Protein AF-A0A925RMH0-F1 (afdb_monomer)

Foldseek 3Di:
DEAEEEDADVLSLVVLLVLVPDPPHQAYEYEQYYPNQVPHPRYDGQPDDLQPCQVSVVHPAQPLAQYEYEDLADDQALVVVVSSLNSRHQEYEHADPHPCVVVNVVSCVVSNYHYHHPVHHDDDD

Structure (mmCIF, N/CA/C/O backbone):
data_AF-A0A925RMH0-F1
#
_entry.id   AF-A0A925RMH0-F1
#
loop_
_atom_site.group_PDB
_atom_site.id
_atom_site.type_symbol
_atom_site.label_atom_id
_atom_site.label_alt_id
_atom_site.label_comp_id
_atom_site.label_asym_id
_atom_site.label_entity_id
_atom_site.label_seq_id
_atom_site.pdbx_PDB_ins_code
_atom_site.Cartn_x
_atom_site.Cartn_y
_atom_site.Cartn_z
_atom_site.occupancy
_atom_site.B_iso_or_equiv
_atom_site.auth_seq_id
_atom_site.auth_comp_id
_atom_site.auth_asym_id
_atom_site.auth_atom_id
_atom_site.pdbx_PDB_model_num
ATOM 1 N N . MET A 1 1 ? -5.095 -13.196 -2.904 1.00 81.88 1 MET A N 1
ATOM 2 C CA . MET A 1 1 ? -5.204 -11.735 -3.126 1.00 81.88 1 MET A CA 1
ATOM 3 C C . MET A 1 1 ? -3.841 -11.176 -3.481 1.00 81.88 1 MET A C 1
ATOM 5 O O . MET A 1 1 ? -2.846 -11.737 -3.029 1.00 81.88 1 MET A O 1
ATOM 9 N N . LYS A 1 2 ? -3.784 -10.107 -4.274 1.00 81.56 2 LYS A N 1
ATOM 10 C CA . LYS A 1 2 ? -2.530 -9.405 -4.559 1.00 81.56 2 LYS A CA 1
ATOM 11 C C . LYS A 1 2 ? -2.344 -8.256 -3.579 1.00 81.56 2 LYS A C 1
ATOM 13 O O . LYS A 1 2 ? -3.317 -7.595 -3.230 1.00 81.56 2 LYS A O 1
ATOM 18 N N . VAL A 1 3 ? -1.113 -8.040 -3.139 1.00 83.00 3 VAL A N 1
ATOM 19 C CA . VAL A 1 3 ? -0.748 -6.911 -2.274 1.00 83.00 3 VAL A CA 1
ATOM 20 C C . VAL A 1 3 ? 0.185 -6.008 -3.061 1.00 83.00 3 VAL A C 1
ATOM 22 O O . VAL A 1 3 ? 1.118 -6.512 -3.678 1.00 83.00 3 VAL A O 1
ATOM 25 N N . LEU A 1 4 ? -0.069 -4.705 -3.053 1.00 82.81 4 LEU A N 1
ATOM 26 C CA . LEU A 1 4 ? 0.841 -3.695 -3.574 1.00 82.81 4 LEU A CA 1
ATOM 27 C C . LEU A 1 4 ? 1.557 -3.034 -2.396 1.00 82.81 4 LEU A C 1
ATOM 29 O O . LEU A 1 4 ? 0.934 -2.627 -1.422 1.00 82.81 4 LEU A O 1
ATOM 33 N N . ILE A 1 5 ? 2.870 -2.910 -2.486 1.00 79.62 5 ILE A N 1
ATOM 34 C CA . ILE A 1 5 ? 3.685 -2.124 -1.567 1.00 79.62 5 ILE A CA 1
ATOM 35 C C . ILE A 1 5 ? 4.352 -1.034 -2.397 1.00 79.62 5 ILE A C 1
ATOM 37 O O . ILE A 1 5 ? 4.941 -1.314 -3.440 1.00 79.62 5 ILE A O 1
ATOM 41 N N . VAL A 1 6 ? 4.241 0.211 -1.950 1.00 75.88 6 VAL A N 1
ATOM 42 C CA . VAL A 1 6 ? 4.805 1.364 -2.657 1.00 75.88 6 VAL A CA 1
ATOM 43 C C . VAL A 1 6 ? 6.068 1.814 -1.931 1.00 75.88 6 VAL A C 1
ATOM 45 O O . VAL A 1 6 ? 6.042 2.038 -0.726 1.00 75.88 6 VAL A O 1
ATOM 48 N N . GLY A 1 7 ? 7.171 1.923 -2.671 1.00 73.06 7 GLY A N 1
ATOM 49 C CA . GLY A 1 7 ? 8.494 2.311 -2.192 1.00 73.06 7 GLY A CA 1
ATOM 50 C C . GLY A 1 7 ? 9.603 1.354 -2.647 1.00 73.06 7 GLY A C 1
ATOM 51 O O . GLY A 1 7 ? 9.368 0.322 -3.275 1.00 73.06 7 GLY A O 1
ATOM 52 N N . GLY A 1 8 ? 10.849 1.728 -2.362 1.00 74.81 8 GLY A N 1
ATOM 53 C CA . GLY A 1 8 ? 12.050 1.007 -2.806 1.00 74.81 8 GLY A CA 1
ATOM 54 C C . GLY A 1 8 ? 13.124 0.871 -1.726 1.00 74.81 8 GLY A C 1
ATOM 55 O O . GLY A 1 8 ? 14.264 0.539 -2.025 1.00 74.81 8 GLY A O 1
ATOM 56 N N . GLY A 1 9 ? 12.814 1.126 -0.458 1.00 75.38 9 GLY A N 1
ATOM 57 C CA . GLY A 1 9 ? 13.753 0.972 0.649 1.00 75.38 9 GLY A CA 1
ATOM 58 C C . GLY A 1 9 ? 13.779 -0.448 1.222 1.00 75.38 9 GLY A C 1
ATOM 59 O O . GLY A 1 9 ? 12.951 -1.309 0.921 1.00 75.38 9 GLY A O 1
ATOM 60 N N . GLY A 1 10 ? 14.725 -0.709 2.129 1.00 70.88 10 GLY A N 1
ATOM 61 C CA . GLY A 1 10 ? 14.782 -1.987 2.857 1.00 70.88 10 GLY A CA 1
ATOM 62 C C . GLY A 1 10 ? 13.529 -2.281 3.701 1.00 70.88 10 GLY A C 1
ATOM 63 O O . GLY A 1 10 ? 13.307 -3.423 4.101 1.00 70.88 10 GLY A O 1
ATOM 64 N N . ARG A 1 11 ? 12.689 -1.269 3.948 1.00 73.31 11 ARG A N 1
ATOM 65 C CA . ARG A 1 11 ? 11.457 -1.374 4.740 1.00 73.31 11 ARG A CA 1
ATOM 66 C C . ARG A 1 11 ? 10.337 -2.037 3.947 1.00 73.31 11 ARG A C 1
ATOM 68 O O . ARG A 1 11 ? 9.717 -2.984 4.429 1.00 73.31 11 ARG A O 1
ATOM 75 N N . GLU A 1 12 ? 10.168 -1.636 2.694 1.00 80.75 12 GLU A N 1
ATOM 76 C CA . GLU A 1 12 ? 9.231 -2.253 1.758 1.00 80.75 12 GLU A CA 1
ATOM 77 C C . GLU A 1 12 ? 9.595 -3.717 1.504 1.00 80.75 12 GLU A C 1
ATOM 79 O O . GLU A 1 12 ? 8.712 -4.561 1.364 1.00 80.75 12 GLU A O 1
ATOM 84 N N . HIS A 1 13 ? 10.888 -4.053 1.563 1.00 79.12 13 HIS A N 1
ATOM 85 C CA . HIS A 1 13 ? 11.331 -5.443 1.517 1.00 79.12 13 HIS A CA 1
ATOM 86 C C . HIS A 1 13 ? 10.841 -6.262 2.717 1.00 79.12 13 HIS A C 1
ATOM 88 O O . HIS A 1 13 ? 10.301 -7.350 2.532 1.00 79.12 13 HIS A O 1
ATOM 94 N N . ALA A 1 14 ? 10.961 -5.745 3.942 1.00 79.31 14 ALA A N 1
ATOM 95 C CA . ALA A 1 14 ? 10.488 -6.454 5.131 1.00 79.31 14 ALA A CA 1
ATOM 96 C C . ALA A 1 14 ? 8.966 -6.684 5.107 1.00 79.31 14 ALA A C 1
ATOM 98 O O . ALA A 1 14 ? 8.496 -7.770 5.463 1.00 79.31 14 ALA A O 1
ATOM 99 N N . LEU A 1 15 ? 8.201 -5.687 4.651 1.00 81.81 15 LEU A N 1
ATOM 100 C CA . LEU A 1 15 ? 6.760 -5.822 4.439 1.00 81.81 15 LEU A CA 1
ATOM 101 C C . LEU A 1 15 ? 6.456 -6.869 3.364 1.00 81.81 15 LEU A C 1
ATOM 103 O O . LEU A 1 15 ? 5.644 -7.762 3.603 1.00 81.81 15 LEU A O 1
ATOM 107 N N . ALA A 1 16 ? 7.146 -6.819 2.222 1.00 86.00 16 ALA A N 1
ATOM 108 C CA . ALA A 1 16 ? 6.933 -7.759 1.129 1.00 86.00 16 ALA A CA 1
ATOM 109 C C . ALA A 1 16 ? 7.227 -9.203 1.547 1.00 86.00 16 ALA A C 1
ATOM 111 O O . ALA A 1 16 ? 6.381 -10.076 1.352 1.00 86.00 16 ALA A O 1
ATOM 112 N N . TRP A 1 17 ? 8.358 -9.431 2.220 1.00 85.12 17 TRP A N 1
ATOM 113 C CA . TRP A 1 17 ? 8.736 -10.719 2.804 1.00 85.12 17 TRP A CA 1
ATOM 114 C C . TRP A 1 17 ? 7.673 -11.243 3.774 1.00 85.12 17 TRP A C 1
ATOM 116 O O . TRP A 1 17 ? 7.317 -12.426 3.759 1.00 85.12 17 TRP A O 1
ATOM 126 N N . LYS A 1 18 ? 7.120 -10.369 4.628 1.00 85.44 18 LYS A N 1
ATOM 127 C CA . LYS A 1 18 ? 6.101 -10.788 5.593 1.00 85.44 18 LYS A CA 1
ATOM 128 C C . LYS A 1 18 ? 4.762 -11.092 4.922 1.00 85.44 18 LYS A C 1
ATOM 130 O O . LYS A 1 18 ? 4.132 -12.095 5.258 1.00 85.44 18 LYS A O 1
ATOM 135 N N . CYS A 1 19 ? 4.339 -10.266 3.968 1.00 87.31 19 CYS A N 1
ATOM 136 C CA . CYS A 1 19 ? 3.120 -10.476 3.189 1.00 87.31 19 CYS A CA 1
ATOM 137 C C . CYS A 1 19 ? 3.197 -11.763 2.355 1.00 87.31 19 CYS A C 1
ATOM 139 O O . CYS A 1 19 ? 2.232 -12.531 2.337 1.00 87.31 19 CYS A O 1
ATOM 141 N N . ALA A 1 20 ? 4.346 -12.045 1.733 1.00 88.56 20 ALA A N 1
ATOM 142 C CA . ALA A 1 20 ? 4.570 -13.219 0.890 1.00 88.56 20 ALA A CA 1
ATOM 143 C C . ALA A 1 20 ? 4.477 -14.557 1.647 1.00 88.56 20 ALA A C 1
ATOM 145 O O . ALA A 1 20 ? 4.185 -15.588 1.040 1.00 88.56 20 ALA A O 1
ATOM 146 N N . GLN A 1 21 ? 4.652 -14.565 2.973 1.00 86.00 21 GLN A N 1
ATOM 147 C CA . GLN A 1 21 ? 4.470 -15.763 3.805 1.00 86.00 21 GLN A CA 1
ATOM 148 C C . GLN A 1 21 ? 3.000 -16.142 4.022 1.00 86.00 21 GLN A C 1
ATOM 150 O O . GLN A 1 21 ? 2.702 -17.271 4.410 1.00 86.00 21 GLN A O 1
ATOM 155 N N . SER A 1 22 ? 2.059 -15.224 3.792 1.00 89.38 22 SER A N 1
ATOM 156 C CA . SER A 1 22 ? 0.643 -15.521 3.984 1.00 89.38 22 SER A CA 1
ATOM 157 C C . SER A 1 22 ? 0.133 -16.476 2.895 1.00 89.38 22 SER A C 1
ATOM 159 O O . SER A 1 22 ? 0.296 -16.197 1.702 1.00 89.38 22 SER A O 1
ATOM 161 N N . PRO A 1 23 ? -0.574 -17.569 3.245 1.00 89.56 23 PRO A N 1
ATOM 162 C CA . PRO A 1 23 ? -1.202 -18.434 2.246 1.00 89.56 23 PRO A CA 1
ATOM 163 C C . PRO A 1 23 ? -2.325 -17.714 1.480 1.00 89.56 23 PRO A C 1
ATOM 165 O O . PRO A 1 23 ? -2.711 -18.146 0.399 1.00 89.56 23 PRO A O 1
ATOM 168 N N . ARG A 1 24 ? -2.835 -16.588 2.004 1.00 89.19 24 ARG A N 1
ATOM 169 C CA . ARG A 1 24 ? -3.893 -15.788 1.365 1.00 89.19 24 ARG A CA 1
ATOM 170 C C . ARG A 1 24 ? -3.364 -14.820 0.299 1.00 89.19 24 ARG A C 1
ATOM 172 O O . ARG A 1 24 ? -4.145 -14.350 -0.532 1.00 89.19 24 ARG A O 1
ATOM 179 N N . VAL A 1 25 ? -2.067 -14.505 0.310 1.00 86.88 25 VAL A N 1
ATOM 180 C CA . VAL A 1 25 ? -1.441 -13.540 -0.608 1.00 86.88 25 VAL A CA 1
ATOM 181 C C . VAL A 1 25 ? -0.872 -14.284 -1.804 1.00 86.88 25 VAL A C 1
ATOM 183 O O . VAL A 1 25 ? 0.096 -15.002 -1.666 1.00 86.88 25 VAL A O 1
ATOM 186 N N . SER A 1 26 ? -1.453 -14.155 -2.990 1.00 89.19 26 SER A N 1
ATOM 187 C CA . SER A 1 26 ? -0.989 -14.875 -4.185 1.00 89.19 26 SER A CA 1
ATOM 188 C C . SER A 1 26 ? 0.300 -14.287 -4.765 1.00 89.19 26 SER A C 1
ATOM 190 O O . SER A 1 26 ? 1.116 -15.031 -5.293 1.00 89.19 26 SER A O 1
ATOM 192 N N . GLU A 1 27 ? 0.477 -12.971 -4.653 1.00 88.56 27 GLU A N 1
ATOM 193 C CA . GLU A 1 27 ? 1.604 -12.212 -5.203 1.00 88.56 27 GLU A CA 1
ATOM 194 C C . GLU A 1 27 ? 1.732 -10.900 -4.418 1.00 88.56 27 GLU A C 1
ATOM 196 O O . GLU A 1 27 ? 0.710 -10.293 -4.071 1.00 88.56 27 GLU A O 1
ATOM 201 N N . VAL A 1 28 ? 2.964 -10.465 -4.158 1.00 88.75 28 VAL A N 1
ATOM 202 C CA . VAL A 1 28 ? 3.263 -9.118 -3.663 1.00 88.75 28 VAL A CA 1
ATOM 203 C C . VAL A 1 28 ? 3.947 -8.333 -4.775 1.00 88.75 28 VAL A C 1
ATOM 205 O O . VAL A 1 28 ? 4.961 -8.761 -5.318 1.00 88.75 28 VAL A O 1
ATOM 208 N N . LEU A 1 29 ? 3.394 -7.180 -5.114 1.00 86.88 29 LEU A N 1
ATOM 209 C CA . LEU A 1 29 ? 3.966 -6.225 -6.050 1.00 86.88 29 LEU A CA 1
ATOM 210 C C . LEU A 1 29 ? 4.671 -5.139 -5.248 1.00 86.88 29 LEU A C 1
ATOM 212 O O . LEU A 1 29 ? 4.079 -4.627 -4.301 1.00 86.88 29 LEU A O 1
ATOM 216 N N . VAL A 1 30 ? 5.899 -4.780 -5.615 1.00 84.19 30 VAL A N 1
ATOM 217 C CA . VAL A 1 30 ? 6.612 -3.654 -4.995 1.00 84.19 30 VAL A CA 1
ATOM 218 C C . VAL A 1 30 ? 6.968 -2.636 -6.067 1.00 84.19 30 VAL A C 1
ATOM 220 O O . VAL A 1 30 ? 7.650 -2.984 -7.026 1.00 84.19 30 VAL A O 1
ATOM 223 N N . ALA A 1 31 ? 6.495 -1.401 -5.924 1.00 81.19 31 ALA A N 1
ATOM 224 C CA . ALA A 1 31 ? 6.678 -0.342 -6.914 1.00 81.19 31 ALA A CA 1
ATOM 225 C C . ALA A 1 31 ? 7.449 0.849 -6.304 1.00 81.19 31 ALA A C 1
ATOM 227 O O . ALA A 1 31 ? 6.903 1.503 -5.414 1.00 81.19 31 ALA A O 1
ATOM 228 N N . PRO A 1 32 ? 8.694 1.154 -6.726 1.00 74.69 32 PRO A N 1
ATOM 229 C CA . PRO A 1 32 ? 9.487 0.435 -7.730 1.00 74.69 32 PRO A CA 1
ATOM 230 C C . PRO A 1 32 ? 10.165 -0.846 -7.202 1.00 74.69 32 PRO A C 1
ATOM 232 O O . PRO A 1 32 ? 10.581 -1.702 -7.982 1.00 74.69 32 PRO A O 1
ATOM 235 N N . GLY A 1 33 ? 10.279 -1.005 -5.878 1.00 83.12 33 GLY A N 1
ATOM 236 C CA . GLY A 1 33 ? 11.055 -2.081 -5.255 1.00 83.12 33 GLY A CA 1
ATOM 237 C C . GLY A 1 33 ? 12.568 -1.832 -5.248 1.00 83.12 33 GLY A C 1
ATOM 238 O O . GLY A 1 33 ? 13.046 -0.743 -5.556 1.00 83.12 33 GLY A O 1
ATOM 239 N N . ASN A 1 34 ? 13.337 -2.838 -4.822 1.00 85.56 34 ASN A N 1
ATOM 240 C CA . ASN A 1 34 ? 14.802 -2.816 -4.748 1.00 85.56 34 ASN A CA 1
ATOM 241 C C . ASN A 1 34 ? 15.439 -4.184 -5.034 1.00 85.56 34 ASN A C 1
ATOM 243 O O . ASN A 1 34 ? 14.752 -5.177 -5.266 1.00 85.56 34 ASN A O 1
ATOM 247 N N . GLY A 1 35 ? 16.774 -4.247 -4.996 1.00 88.25 35 GLY A N 1
ATOM 248 C CA . GLY A 1 35 ? 17.520 -5.487 -5.234 1.00 88.25 35 GLY A CA 1
ATOM 249 C C . GLY A 1 35 ? 17.171 -6.629 -4.273 1.00 88.25 35 GLY A C 1
ATOM 250 O O . GLY A 1 35 ? 17.246 -7.785 -4.667 1.00 88.25 35 GLY A O 1
ATOM 251 N N . GLY A 1 36 ? 16.737 -6.326 -3.046 1.00 85.88 36 GLY A N 1
ATOM 252 C CA . GLY A 1 36 ? 16.271 -7.329 -2.091 1.00 85.88 36 GLY A CA 1
ATOM 253 C C . GLY A 1 36 ? 14.920 -7.922 -2.489 1.00 85.88 36 GLY A C 1
ATOM 254 O O . GLY A 1 36 ? 14.808 -9.135 -2.659 1.00 85.88 36 GLY A O 1
ATOM 255 N N . THR A 1 37 ? 13.918 -7.071 -2.734 1.00 89.00 37 THR A N 1
ATOM 256 C CA . THR A 1 37 ? 12.574 -7.516 -3.149 1.00 89.00 37 THR A CA 1
ATOM 257 C C . THR A 1 37 ? 12.575 -8.263 -4.480 1.00 89.00 37 THR A C 1
ATOM 259 O O . THR A 1 37 ? 11.726 -9.122 -4.687 1.00 89.00 37 THR A O 1
ATOM 262 N N . ALA A 1 38 ? 13.553 -8.00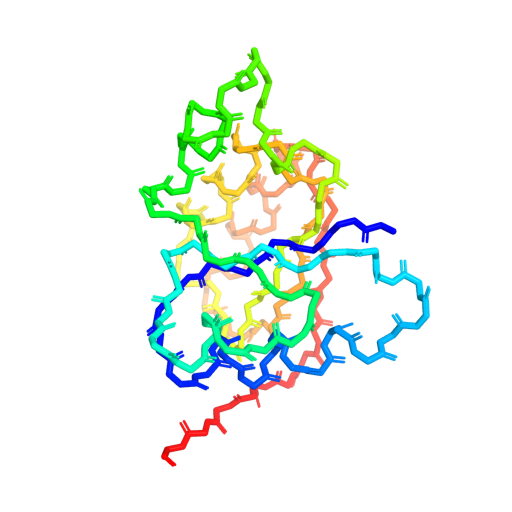1 -5.355 1.00 88.75 38 ALA A N 1
ATOM 263 C CA . ALA A 1 38 ? 13.732 -8.731 -6.610 1.00 88.75 38 ALA A CA 1
ATOM 264 C C . ALA A 1 38 ? 14.111 -10.214 -6.420 1.00 88.75 38 ALA A C 1
ATOM 266 O O . ALA A 1 38 ? 13.957 -11.004 -7.349 1.00 88.75 38 ALA A O 1
ATOM 267 N N . THR A 1 39 ? 14.620 -10.593 -5.243 1.00 90.31 39 THR A N 1
ATOM 268 C CA . THR A 1 39 ? 15.071 -11.965 -4.942 1.00 90.31 39 THR A CA 1
ATOM 269 C C . THR A 1 39 ? 14.078 -12.765 -4.102 1.00 90.31 39 THR A C 1
ATOM 271 O O . THR A 1 39 ? 14.261 -13.968 -3.917 1.00 90.31 39 THR A O 1
ATOM 274 N N . GLU A 1 40 ? 13.021 -12.121 -3.605 1.00 90.62 40 GLU A N 1
ATOM 275 C CA . GLU A 1 40 ? 12.076 -12.738 -2.682 1.00 90.62 40 GLU A CA 1
ATOM 276 C C . GLU A 1 40 ? 11.015 -13.568 -3.436 1.00 90.62 40 GLU A C 1
ATOM 278 O O . GLU A 1 40 ? 10.329 -13.057 -4.330 1.00 90.62 40 GLU A O 1
ATOM 283 N N . PRO A 1 41 ? 10.815 -14.851 -3.084 1.00 89.00 41 PRO A N 1
ATOM 284 C CA . PRO A 1 41 ? 9.773 -15.672 -3.687 1.00 89.00 41 PRO A CA 1
ATOM 285 C C . PRO A 1 41 ? 8.377 -15.044 -3.561 1.00 89.00 41 PRO A C 1
ATOM 287 O O . PRO A 1 41 ? 7.954 -14.635 -2.483 1.00 89.00 41 PRO A O 1
ATOM 290 N N . ARG A 1 42 ? 7.612 -15.044 -4.664 1.00 91.38 42 ARG A N 1
ATOM 291 C CA . ARG A 1 42 ? 6.250 -14.462 -4.772 1.00 91.38 42 ARG A CA 1
ATOM 292 C C . ARG A 1 42 ? 6.196 -12.934 -4.647 1.00 91.38 42 ARG A C 1
ATOM 294 O O . ARG A 1 42 ? 5.092 -12.382 -4.627 1.00 91.38 42 ARG A O 1
ATOM 301 N N . VAL A 1 43 ? 7.345 -12.264 -4.603 1.00 91.06 43 VAL A N 1
ATOM 302 C CA . VAL A 1 43 ? 7.459 -10.811 -4.711 1.00 91.06 43 VAL A CA 1
ATOM 303 C C . VAL A 1 43 ? 7.925 -10.458 -6.117 1.00 91.06 43 VAL A C 1
ATOM 305 O O . VAL A 1 43 ? 8.756 -11.148 -6.705 1.00 91.06 43 VAL A O 1
ATOM 308 N N . ARG A 1 44 ? 7.371 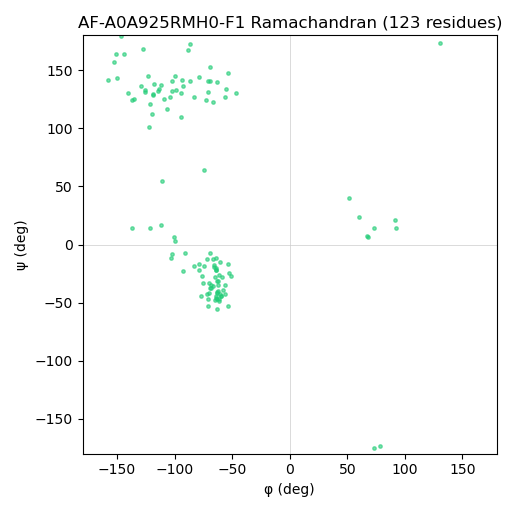-9.388 -6.682 1.00 90.31 44 ARG A N 1
ATOM 309 C CA . ARG A 1 44 ? 7.792 -8.866 -7.977 1.00 90.31 44 ARG A CA 1
ATOM 310 C C . ARG A 1 44 ? 7.926 -7.355 -7.923 1.00 90.31 44 ARG A C 1
ATOM 312 O O . ARG A 1 44 ? 6.968 -6.656 -7.594 1.00 90.31 44 ARG A O 1
ATOM 319 N N . ASN A 1 45 ? 9.102 -6.869 -8.303 1.00 86.44 45 ASN A N 1
ATOM 320 C CA . ASN A 1 45 ? 9.313 -5.446 -8.522 1.00 86.44 45 ASN A CA 1
ATOM 321 C C . ASN A 1 45 ? 8.583 -5.003 -9.785 1.00 86.44 45 ASN A C 1
ATOM 323 O O . ASN A 1 45 ? 8.544 -5.718 -10.790 1.00 86.44 45 ASN A O 1
ATOM 327 N N . VAL A 1 46 ? 7.998 -3.822 -9.714 1.00 79.56 46 VAL A N 1
ATOM 328 C CA . VAL A 1 46 ? 7.270 -3.191 -10.803 1.00 79.56 46 VAL A CA 1
ATOM 329 C C . VAL A 1 46 ? 7.967 -1.864 -11.026 1.00 79.56 46 VAL A C 1
ATOM 331 O O . VAL A 1 46 ? 7.788 -0.955 -10.228 1.00 79.56 46 VAL A O 1
ATOM 334 N N . ASP A 1 47 ? 8.815 -1.800 -12.058 1.00 67.00 47 ASP A N 1
ATOM 335 C CA . ASP A 1 47 ? 9.686 -0.655 -12.369 1.00 67.00 47 ASP A CA 1
ATOM 336 C C . ASP A 1 47 ? 8.883 0.503 -12.968 1.00 67.00 47 ASP A C 1
ATOM 338 O O . ASP A 1 47 ? 8.957 0.820 -14.155 1.00 67.00 47 ASP A O 1
ATOM 342 N N . VAL A 1 48 ? 7.976 1.031 -12.152 1.00 58.53 48 VAL A N 1
ATOM 343 C CA . VAL A 1 48 ? 6.979 1.995 -12.573 1.00 58.53 48 VAL A CA 1
ATOM 344 C C . VAL A 1 48 ? 6.625 2.912 -11.415 1.00 58.53 48 VAL A C 1
ATOM 346 O O . VAL A 1 48 ? 6.524 2.469 -10.267 1.00 58.53 48 VAL A O 1
ATOM 349 N N . ALA A 1 49 ? 6.394 4.190 -11.722 1.00 53.72 49 ALA A N 1
ATOM 350 C CA . 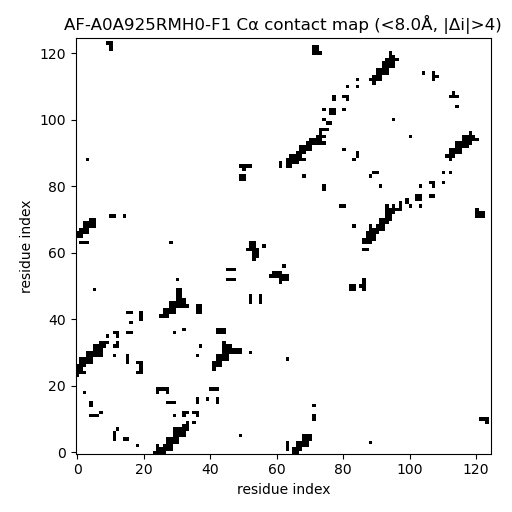ALA A 1 49 ? 5.616 5.048 -10.841 1.00 53.72 49 ALA A CA 1
ATOM 351 C C . ALA A 1 49 ? 4.265 4.366 -10.554 1.00 53.72 49 ALA A C 1
ATOM 353 O O . ALA A 1 49 ? 3.751 3.628 -11.401 1.00 53.72 49 ALA A O 1
ATOM 354 N N . ALA A 1 50 ? 3.703 4.567 -9.358 1.00 49.44 50 ALA A N 1
ATOM 355 C CA . ALA A 1 50 ? 2.487 3.877 -8.915 1.00 49.44 50 ALA A CA 1
ATOM 356 C C . ALA A 1 50 ? 1.335 3.962 -9.942 1.00 49.44 50 ALA A C 1
ATOM 358 O O . ALA A 1 50 ? 0.521 3.045 -10.019 1.00 49.44 50 ALA A O 1
ATOM 359 N N . GLU A 1 51 ? 1.325 5.015 -10.766 1.00 48.91 51 GLU A N 1
ATOM 360 C CA . GLU A 1 51 ? 0.341 5.294 -11.812 1.00 48.91 51 GLU A CA 1
ATOM 361 C C . GLU A 1 51 ? 0.307 4.277 -12.979 1.00 48.91 51 GLU A C 1
ATOM 363 O O . GLU A 1 51 ? -0.755 4.067 -13.557 1.00 48.91 51 GLU A O 1
ATOM 368 N N . ASP A 1 52 ? 1.416 3.598 -13.309 1.00 52.00 52 ASP A N 1
ATOM 369 C CA . ASP A 1 52 ? 1.572 2.888 -14.599 1.00 52.00 52 ASP A CA 1
ATOM 370 C C . ASP A 1 52 ? 1.840 1.369 -14.463 1.00 52.00 52 ASP A C 1
ATOM 372 O O . ASP A 1 52 ? 2.214 0.687 -15.425 1.00 52.00 52 ASP A O 1
ATOM 376 N N . ALA A 1 53 ? 1.620 0.779 -13.281 1.00 49.31 53 ALA A N 1
ATOM 377 C CA . ALA A 1 53 ? 1.867 -0.648 -13.007 1.00 49.31 53 ALA A CA 1
ATOM 378 C C . ALA A 1 53 ? 1.173 -1.629 -13.995 1.00 49.31 53 ALA A C 1
ATOM 380 O O . ALA A 1 53 ? 1.549 -2.801 -14.074 1.00 49.31 53 ALA A O 1
ATOM 381 N N . ALA A 1 54 ? 0.172 -1.160 -14.753 1.00 46.84 54 ALA A N 1
ATOM 382 C CA . ALA A 1 54 ? -0.481 -1.835 -15.887 1.00 46.84 54 ALA A CA 1
ATOM 383 C C . ALA A 1 54 ? 0.450 -2.099 -17.066 1.00 46.84 54 ALA A C 1
ATOM 385 O O . ALA A 1 54 ? 0.600 -3.235 -17.530 1.00 46.84 54 ALA A O 1
ATOM 386 N N . ALA A 1 55 ? 1.070 -1.019 -17.543 1.00 46.56 55 ALA A N 1
ATOM 387 C CA . ALA A 1 55 ? 1.742 -0.955 -18.826 1.00 46.56 55 ALA A CA 1
ATOM 388 C C . ALA A 1 55 ? 3.007 -1.817 -18.811 1.00 46.56 55 ALA A C 1
ATOM 390 O O . ALA A 1 55 ? 3.273 -2.554 -19.759 1.00 46.56 55 ALA A O 1
ATOM 391 N N . ALA A 1 56 ? 3.721 -1.832 -17.681 1.00 44.44 56 ALA A N 1
ATOM 392 C CA . ALA A 1 56 ? 4.923 -2.644 -17.497 1.00 44.44 56 ALA A CA 1
ATOM 393 C C . ALA A 1 56 ? 4.672 -4.161 -17.489 1.00 44.44 56 ALA A C 1
ATOM 395 O O . ALA A 1 56 ? 5.617 -4.941 -17.582 1.00 44.44 56 ALA A O 1
ATOM 396 N N . LEU A 1 57 ? 3.413 -4.604 -17.391 1.00 46.19 57 LEU A N 1
ATOM 397 C CA . LEU A 1 57 ? 3.047 -6.018 -17.460 1.00 46.19 57 LEU A CA 1
ATOM 398 C C . LEU A 1 57 ? 2.516 -6.471 -18.821 1.00 46.19 57 LEU A C 1
ATOM 400 O O . LEU A 1 57 ? 2.100 -7.626 -18.936 1.00 46.19 57 LEU A O 1
ATOM 404 N N . GLY A 1 58 ? 2.488 -5.592 -19.829 1.00 45.78 58 GLY A N 1
ATOM 405 C CA . GLY A 1 58 ? 1.850 -5.892 -21.115 1.00 45.78 58 GLY A CA 1
ATOM 406 C C . GLY A 1 58 ? 0.357 -6.205 -20.971 1.00 45.78 58 GLY A C 1
ATOM 407 O O . GLY A 1 58 ? -0.214 -6.921 -21.792 1.00 45.78 58 GLY A O 1
ATOM 408 N N . LYS A 1 59 ? -0.263 -5.721 -19.889 1.00 49.22 59 LYS A N 1
ATOM 409 C CA . LYS A 1 59 ? -1.687 -5.878 -19.608 1.00 49.22 59 LYS A CA 1
ATOM 410 C C . LYS A 1 59 ? -2.407 -4.598 -19.995 1.00 49.22 59 LYS A C 1
ATOM 412 O O . LYS A 1 59 ? -1.879 -3.507 -19.815 1.00 49.22 59 LYS A O 1
ATOM 417 N N . THR A 1 60 ? -3.627 -4.748 -20.493 1.00 56.56 60 THR A N 1
ATOM 418 C CA . THR A 1 60 ? -4.547 -3.627 -20.721 1.00 56.56 60 THR A CA 1
ATOM 419 C C . THR A 1 60 ? -4.938 -2.929 -19.419 1.00 56.56 60 THR A C 1
ATOM 421 O O . THR A 1 60 ? -5.287 -1.757 -19.453 1.00 56.56 60 THR A O 1
ATOM 424 N N . ASP A 1 61 ? -4.812 -3.626 -18.284 1.00 59.31 61 ASP A N 1
ATOM 425 C CA . ASP A 1 61 ? -5.262 -3.173 -16.969 1.00 59.31 61 ASP A CA 1
ATOM 426 C C . ASP A 1 61 ? -4.128 -3.153 -15.919 1.00 59.31 61 ASP A C 1
ATOM 428 O O . ASP A 1 61 ? -3.275 -4.056 -15.924 1.00 59.31 61 ASP A O 1
ATOM 432 N N . PRO A 1 62 ? -4.125 -2.182 -14.976 1.00 63.28 62 PRO A N 1
ATOM 433 C CA . PRO A 1 62 ? -3.192 -2.127 -13.850 1.00 63.28 62 PRO A CA 1
ATOM 434 C C . PRO A 1 62 ? -3.017 -3.444 -13.106 1.00 63.28 62 PRO A C 1
ATOM 436 O O . PRO A 1 62 ? -3.973 -4.078 -12.665 1.00 63.28 62 PRO A O 1
ATOM 439 N N . ALA A 1 63 ? -1.756 -3.842 -12.895 1.00 64.31 63 ALA A N 1
ATOM 440 C CA . ALA A 1 63 ? -1.392 -4.994 -12.059 1.00 64.31 63 ALA A CA 1
ATOM 441 C C . ALA A 1 63 ? -1.997 -4.936 -10.648 1.00 64.31 63 ALA A C 1
ATOM 443 O O . ALA A 1 63 ? -2.127 -5.953 -9.961 1.00 64.31 63 ALA A O 1
ATOM 444 N N . THR A 1 64 ? -2.275 -3.706 -10.247 1.00 69.00 64 THR A N 1
ATOM 445 C CA . THR A 1 64 ? -2.702 -3.195 -8.961 1.00 69.00 64 THR A CA 1
ATOM 446 C C . THR A 1 64 ? -4.222 -3.150 -8.818 1.00 69.00 64 THR A C 1
ATOM 448 O O . THR A 1 64 ? -4.685 -2.956 -7.696 1.00 69.00 64 THR A O 1
ATOM 451 N N . ILE A 1 65 ? -5.002 -3.425 -9.878 1.00 77.81 65 ILE A N 1
ATOM 452 C CA . ILE A 1 65 ? -6.462 -3.577 -9.769 1.00 77.81 65 ILE A CA 1
ATOM 453 C C . ILE A 1 65 ? -6.805 -4.666 -8.745 1.00 77.81 65 ILE A C 1
ATOM 455 O O . ILE A 1 65 ? -6.344 -5.808 -8.840 1.00 77.81 65 ILE A O 1
ATOM 459 N N . GLY A 1 66 ? -7.648 -4.311 -7.774 1.00 76.44 66 GLY A N 1
ATOM 460 C CA . GLY A 1 66 ? -8.104 -5.219 -6.721 1.00 76.44 66 GLY A CA 1
ATOM 461 C C . GLY A 1 66 ? -7.033 -5.534 -5.675 1.00 76.44 66 GLY A C 1
ATOM 462 O O . GLY A 1 66 ? -7.163 -6.519 -4.943 1.00 76.44 66 GLY A O 1
ATOM 463 N N . SER A 1 67 ? -5.943 -4.761 -5.639 1.00 77.38 67 SER A N 1
ATOM 464 C CA . SER A 1 67 ? -4.872 -4.929 -4.655 1.00 77.38 67 SER A CA 1
ATOM 465 C C . SER A 1 67 ? -5.126 -4.133 -3.374 1.00 77.38 67 SER A C 1
ATOM 467 O O . SER A 1 67 ? -5.993 -3.266 -3.310 1.00 77.38 67 SER A O 1
ATOM 469 N N . VAL A 1 68 ? -4.351 -4.435 -2.335 1.00 80.38 68 VAL A N 1
ATOM 470 C CA . VAL A 1 68 ? -4.310 -3.654 -1.090 1.00 80.38 68 VAL A CA 1
ATOM 471 C C . VAL A 1 68 ? -2.941 -3.001 -0.966 1.00 80.38 68 VAL A C 1
ATOM 473 O O . VAL A 1 68 ? -1.938 -3.687 -1.160 1.00 80.38 68 VAL A O 1
ATOM 476 N N . CYS A 1 69 ? -2.906 -1.714 -0.622 1.00 83.44 69 CYS A N 1
ATOM 477 C CA . CYS A 1 69 ? -1.692 -0.949 -0.356 1.00 83.44 69 CYS A CA 1
ATOM 478 C C . CYS A 1 69 ? -1.336 -0.977 1.140 1.00 83.44 69 CYS A C 1
ATOM 480 O O . CYS A 1 69 ? -2.214 -0.829 1.990 1.00 83.44 69 CYS A O 1
ATOM 482 N N . ALA A 1 70 ? -0.060 -1.162 1.479 1.00 82.75 70 ALA A N 1
ATOM 483 C CA . ALA A 1 70 ? 0.427 -1.127 2.859 1.00 82.75 70 ALA A CA 1
ATOM 484 C C . ALA A 1 70 ? 1.580 -0.130 3.020 1.00 82.75 70 ALA A C 1
ATOM 486 O O . ALA A 1 70 ? 2.527 -0.162 2.236 1.00 82.75 70 ALA A O 1
ATOM 487 N N . SER A 1 71 ? 1.512 0.702 4.063 1.00 82.00 71 SER A N 1
ATOM 488 C CA . SER A 1 71 ? 2.556 1.664 4.435 1.00 82.00 71 SER A CA 1
ATOM 489 C C . SER A 1 71 ? 3.125 1.352 5.824 1.00 82.00 71 SER A C 1
ATOM 491 O O . SER A 1 71 ? 2.386 1.027 6.755 1.00 82.00 71 SER A O 1
ATOM 493 N N . ASP A 1 72 ? 4.446 1.450 5.977 1.00 75.31 72 ASP A N 1
ATOM 494 C CA . ASP A 1 72 ? 5.167 1.242 7.244 1.00 75.31 72 ASP A CA 1
ATOM 495 C C . ASP A 1 72 ? 5.089 2.452 8.194 1.00 75.31 72 ASP A C 1
ATOM 497 O O . ASP A 1 72 ? 5.278 2.312 9.409 1.00 75.31 72 ASP A O 1
ATOM 501 N N . ALA A 1 73 ? 4.807 3.625 7.628 1.00 79.62 73 ALA A N 1
ATOM 502 C CA . ALA A 1 73 ? 4.654 4.916 8.274 1.00 79.62 73 ALA A CA 1
ATOM 503 C C . ALA A 1 73 ? 3.322 5.567 7.878 1.00 79.62 73 ALA A C 1
ATOM 505 O O . ALA A 1 73 ? 2.613 5.108 6.981 1.00 79.62 73 ALA A O 1
ATOM 506 N N . PHE A 1 74 ? 2.954 6.633 8.584 1.00 86.25 74 PHE A N 1
ATOM 507 C CA . PHE A 1 74 ? 1.739 7.372 8.260 1.00 86.25 74 PHE A CA 1
ATOM 508 C C . PHE A 1 74 ? 1.880 8.124 6.936 1.00 86.25 74 PHE A C 1
ATOM 510 O O . PHE A 1 74 ? 2.983 8.534 6.568 1.00 86.25 74 PHE A O 1
ATOM 517 N N . PHE A 1 75 ? 0.760 8.358 6.253 1.00 87.75 75 PHE A N 1
ATOM 518 C CA . PHE A 1 75 ? 0.735 9.259 5.104 1.00 87.75 75 PHE A CA 1
ATOM 519 C C . PHE A 1 75 ? 0.861 10.716 5.587 1.00 87.75 75 PHE A C 1
ATOM 521 O O . PHE A 1 75 ? 0.071 11.150 6.429 1.00 87.75 75 PHE A O 1
ATOM 528 N N . PRO A 1 76 ? 1.845 11.499 5.111 1.00 85.56 76 PRO A N 1
ATOM 529 C CA . PRO A 1 76 ? 1.952 12.911 5.476 1.00 85.56 76 PRO A CA 1
ATOM 530 C C . PRO A 1 76 ? 0.920 13.774 4.736 1.00 85.56 76 PRO A C 1
ATOM 532 O O . PRO A 1 76 ? 0.503 14.806 5.261 1.00 85.56 76 PRO A O 1
ATOM 535 N N . PHE A 1 77 ? 0.493 13.335 3.548 1.00 89.81 77 PHE A N 1
ATOM 536 C CA . PHE A 1 77 ? -0.514 13.962 2.697 1.00 89.81 77 PHE A CA 1
ATOM 537 C C . PHE A 1 77 ? -1.346 12.876 1.978 1.00 89.81 77 PHE A C 1
ATOM 539 O O . PHE A 1 77 ? -0.932 11.716 1.950 1.00 89.81 77 PHE A O 1
ATOM 546 N N . PRO A 1 78 ? -2.517 13.216 1.404 1.00 88.62 78 PRO A N 1
ATOM 547 C CA . PRO A 1 78 ? -3.366 12.240 0.712 1.00 88.62 78 PRO A CA 1
ATOM 548 C C . PRO A 1 78 ? -2.843 11.746 -0.644 1.00 88.62 78 PRO A C 1
ATOM 550 O O . PRO A 1 78 ? -3.387 10.794 -1.194 1.00 88.62 78 PRO A O 1
ATOM 553 N N . ASP A 1 79 ? -1.829 12.396 -1.207 1.00 85.12 79 ASP A N 1
ATOM 554 C CA . ASP A 1 79 ? -1.286 12.133 -2.543 1.00 85.12 79 ASP A CA 1
ATOM 555 C C . ASP A 1 79 ? -0.905 10.662 -2.761 1.00 85.12 79 ASP A C 1
ATOM 557 O O . ASP A 1 79 ? -1.427 10.030 -3.678 1.00 85.12 79 ASP A O 1
ATOM 561 N N . GLY A 1 80 ? -0.090 10.087 -1.874 1.00 78.81 80 GLY A N 1
ATOM 562 C CA . GLY A 1 80 ? 0.338 8.689 -1.983 1.00 78.81 80 GLY A CA 1
ATOM 563 C C . GLY A 1 80 ? -0.819 7.689 -1.875 1.00 78.81 80 GLY A C 1
ATOM 564 O O . GLY A 1 80 ? -0.805 6.635 -2.513 1.00 78.81 80 GLY A O 1
ATOM 565 N N . LEU A 1 81 ? -1.858 8.029 -1.108 1.00 84.75 81 LEU A N 1
ATOM 566 C CA . LEU A 1 81 ? -3.079 7.233 -1.011 1.00 84.75 81 LEU A CA 1
ATOM 567 C C . LEU A 1 81 ? -3.903 7.304 -2.304 1.00 84.75 81 LEU A C 1
ATOM 569 O O . LEU A 1 81 ? -4.344 6.273 -2.811 1.00 84.75 81 LEU A O 1
ATOM 573 N N . LEU A 1 82 ? -4.096 8.505 -2.849 1.00 85.81 82 LEU A N 1
ATOM 574 C CA . LEU A 1 82 ? -4.874 8.707 -4.070 1.00 85.81 82 LEU A CA 1
ATOM 575 C C . LEU A 1 82 ? -4.182 8.083 -5.283 1.00 85.81 82 LEU A C 1
ATOM 577 O O . LEU A 1 82 ? -4.858 7.509 -6.132 1.00 85.81 82 LEU A O 1
ATOM 581 N N . GLN A 1 83 ? -2.850 8.114 -5.331 1.00 80.62 83 GLN A N 1
ATOM 582 C CA . GLN A 1 83 ? -2.074 7.376 -6.329 1.00 80.62 83 GLN A CA 1
ATOM 583 C C . GLN A 1 83 ? -2.337 5.868 -6.245 1.00 80.62 83 GLN A C 1
ATOM 585 O O . GLN A 1 83 ? -2.567 5.228 -7.268 1.00 80.62 83 GLN A O 1
ATOM 590 N N . ALA A 1 84 ? -2.373 5.291 -5.039 1.00 78.19 84 ALA A N 1
ATOM 591 C CA . ALA A 1 84 ? -2.694 3.874 -4.872 1.00 78.19 84 ALA A CA 1
ATOM 592 C C . ALA A 1 84 ? -4.123 3.544 -5.346 1.00 78.19 84 ALA A C 1
ATOM 594 O O . ALA A 1 84 ? -4.325 2.532 -6.019 1.00 78.19 84 ALA A O 1
ATOM 595 N N . ALA A 1 85 ? -5.101 4.405 -5.047 1.00 84.31 85 ALA A N 1
ATOM 596 C CA . ALA A 1 85 ? -6.480 4.249 -5.514 1.00 84.31 85 ALA A CA 1
ATOM 597 C C . ALA A 1 85 ? -6.593 4.351 -7.046 1.00 84.31 85 ALA A C 1
ATOM 599 O O . ALA A 1 85 ? -7.233 3.510 -7.672 1.00 84.31 85 ALA A O 1
ATOM 600 N N . GLN A 1 86 ? -5.916 5.324 -7.668 1.00 80.94 86 GLN A N 1
ATOM 601 C CA . GLN A 1 86 ? -5.853 5.475 -9.130 1.00 80.94 86 GLN A CA 1
ATOM 602 C C . GLN A 1 86 ? -5.196 4.270 -9.808 1.00 80.94 86 GLN A C 1
ATOM 604 O O . GLN A 1 86 ? -5.631 3.846 -10.877 1.00 80.94 86 GLN A O 1
ATOM 609 N N . ALA A 1 87 ? -4.207 3.662 -9.152 1.00 73.12 87 ALA A N 1
ATOM 610 C CA . ALA A 1 87 ? -3.615 2.407 -9.588 1.00 73.12 87 ALA A CA 1
ATOM 611 C C . ALA A 1 87 ? -4.582 1.210 -9.443 1.00 73.12 87 ALA A C 1
ATOM 613 O O . ALA A 1 87 ? -4.280 0.109 -9.896 1.00 73.12 87 ALA A O 1
ATOM 614 N N . GLY A 1 88 ? -5.751 1.372 -8.826 1.00 78.19 88 GLY A N 1
ATOM 615 C CA . GLY A 1 88 ? -6.749 0.317 -8.658 1.00 78.19 88 GLY A CA 1
ATOM 616 C C . GLY A 1 88 ? -6.631 -0.465 -7.350 1.00 78.19 88 GLY A C 1
ATOM 617 O O . GLY A 1 88 ? -7.251 -1.527 -7.225 1.00 78.19 88 GLY A O 1
ATOM 618 N N . ALA A 1 89 ? -5.859 0.024 -6.372 1.00 83.25 89 ALA A N 1
ATOM 619 C CA . ALA A 1 89 ? -5.940 -0.510 -5.018 1.00 83.25 89 ALA A CA 1
ATOM 620 C C . ALA A 1 89 ? -7.341 -0.252 -4.443 1.00 83.25 89 ALA A C 1
ATOM 622 O O . ALA A 1 89 ? -7.909 0.818 -4.627 1.00 83.25 89 ALA A O 1
ATOM 623 N N . THR A 1 90 ? -7.888 -1.232 -3.731 1.00 88.50 90 THR A N 1
ATOM 624 C CA . THR A 1 90 ? -9.229 -1.166 -3.126 1.00 88.50 90 THR A CA 1
ATOM 625 C C . THR A 1 90 ? -9.181 -0.916 -1.623 1.00 88.50 90 THR A C 1
ATOM 627 O O . THR A 1 90 ? -10.210 -0.676 -0.997 1.00 88.50 90 THR A O 1
ATOM 630 N N . ALA A 1 91 ? -7.996 -1.019 -1.015 1.00 85.69 91 ALA A N 1
ATOM 631 C CA . ALA A 1 91 ? -7.803 -0.733 0.398 1.00 85.69 91 ALA A CA 1
ATOM 632 C C . ALA A 1 91 ? -6.376 -0.265 0.706 1.00 85.69 91 ALA A C 1
ATOM 634 O O . ALA A 1 91 ? -5.433 -0.606 -0.012 1.00 85.69 91 ALA A O 1
ATOM 635 N N . VAL A 1 92 ? -6.221 0.457 1.815 1.00 87.56 92 VAL A N 1
ATOM 636 C CA . VAL A 1 92 ? -4.949 0.922 2.376 1.00 87.56 92 VAL A CA 1
ATOM 637 C C . VAL A 1 92 ? -4.856 0.545 3.855 1.00 87.56 92 VAL A C 1
ATOM 639 O O . VAL A 1 92 ? -5.800 0.741 4.619 1.00 87.56 92 VAL A O 1
ATOM 642 N N . ILE A 1 93 ? -3.691 0.060 4.281 1.00 88.69 93 ILE A N 1
ATOM 643 C CA . ILE A 1 93 ? -3.339 -0.133 5.691 1.00 88.69 93 ILE A CA 1
ATOM 644 C C . ILE A 1 93 ? -2.121 0.723 6.054 1.00 88.69 93 ILE A C 1
ATOM 646 O O . ILE A 1 93 ? -1.104 0.691 5.361 1.00 88.69 93 ILE A O 1
ATOM 650 N N . GLN A 1 94 ? -2.221 1.505 7.130 1.00 89.62 94 GLN A N 1
ATOM 651 C CA . GLN A 1 94 ? -1.151 2.401 7.586 1.00 89.62 94 GLN A CA 1
ATOM 652 C C . GLN A 1 94 ? -1.189 2.615 9.111 1.00 89.62 94 GLN A C 1
ATOM 654 O O . GLN A 1 94 ? -2.198 2.315 9.739 1.00 89.62 94 GLN A O 1
ATOM 659 N N . PRO A 1 95 ? -0.129 3.128 9.754 1.00 90.62 95 PRO A N 1
ATOM 660 C CA . PRO A 1 95 ? -0.090 3.286 11.210 1.00 90.62 95 PRO A CA 1
ATOM 661 C C . PRO A 1 95 ? -1.005 4.368 11.781 1.00 90.62 95 PRO A C 1
ATOM 663 O O . PRO A 1 95 ? -1.501 4.201 12.894 1.00 90.62 95 PRO A O 1
ATOM 666 N N . GLY A 1 96 ? -1.221 5.461 11.049 1.00 89.81 96 GLY A N 1
ATOM 667 C CA . GLY A 1 96 ? -1.823 6.686 11.572 1.00 89.81 96 GLY A CA 1
ATOM 668 C C . GLY A 1 96 ? -0.882 7.484 12.477 1.00 89.81 96 GLY A C 1
ATOM 669 O O . GLY A 1 96 ? 0.305 7.167 12.644 1.00 89.81 96 GLY A O 1
ATOM 670 N N . GLY A 1 97 ? -1.418 8.553 13.057 1.00 92.50 97 GLY A N 1
ATOM 671 C CA . GLY A 1 97 ? -0.679 9.521 13.863 1.00 92.50 97 GLY A CA 1
ATOM 672 C C . GLY A 1 97 ? -0.137 10.700 13.051 1.00 92.50 97 GLY A C 1
ATOM 673 O O . GLY A 1 97 ? 0.826 11.337 13.484 1.00 92.50 97 GLY A O 1
ATOM 674 N N . SER A 1 98 ? -0.716 10.973 11.879 1.00 92.06 98 SER A N 1
ATOM 675 C CA . SER A 1 98 ? -0.487 12.220 11.150 1.00 92.06 98 SER A CA 1
ATOM 676 C C . SER A 1 98 ? -1.321 13.332 11.778 1.00 92.06 98 SER A C 1
ATOM 678 O O . SER A 1 98 ? -2.481 13.127 12.125 1.00 92.06 98 SER A O 1
ATOM 680 N N . VAL A 1 99 ? -0.795 14.558 11.821 1.00 94.56 99 VAL A N 1
ATOM 681 C CA . VAL A 1 99 ? -1.623 15.739 12.145 1.00 94.56 99 VAL A CA 1
ATOM 682 C C . VAL A 1 99 ? -2.717 15.990 11.098 1.00 94.56 99 VAL A C 1
ATOM 684 O O . VAL A 1 99 ? -3.603 16.805 11.324 1.00 94.56 99 VAL A O 1
ATOM 687 N N . ARG A 1 100 ? -2.642 15.304 9.949 1.00 94.81 100 ARG A N 1
ATOM 688 C CA . ARG A 1 100 ? -3.572 15.409 8.819 1.00 94.81 100 ARG A CA 1
ATOM 689 C C . ARG A 1 100 ? -4.419 14.155 8.605 1.00 94.81 100 ARG A C 1
ATOM 691 O O . ARG A 1 100 ? -4.978 13.996 7.524 1.00 94.81 100 ARG A O 1
ATOM 698 N N . ASP A 1 101 ? -4.510 13.255 9.586 1.00 94.38 101 ASP A N 1
ATOM 699 C CA . ASP A 1 101 ? -5.260 12.003 9.409 1.00 94.38 101 ASP A CA 1
ATOM 700 C C . ASP A 1 101 ? -6.722 12.251 8.994 1.00 94.38 101 ASP A C 1
ATOM 702 O O . ASP A 1 101 ? -7.234 11.525 8.151 1.00 94.38 101 ASP A O 1
ATOM 706 N N . GLU A 1 102 ? -7.372 13.317 9.475 1.00 96.69 102 GLU A N 1
ATOM 707 C CA . GLU A 1 102 ? -8.729 13.674 9.030 1.00 96.69 102 GLU A CA 1
ATOM 708 C C . GLU A 1 102 ? -8.821 13.971 7.526 1.00 96.69 102 GLU A C 1
ATOM 710 O O . GLU A 1 102 ? -9.763 13.534 6.867 1.00 96.69 102 GLU A O 1
ATOM 715 N N . ASP A 1 103 ? -7.855 14.704 6.970 1.00 95.75 103 ASP A N 1
ATOM 716 C CA . ASP A 1 103 ? -7.828 15.025 5.538 1.00 95.75 103 ASP A CA 1
ATOM 717 C C . ASP A 1 103 ? -7.561 13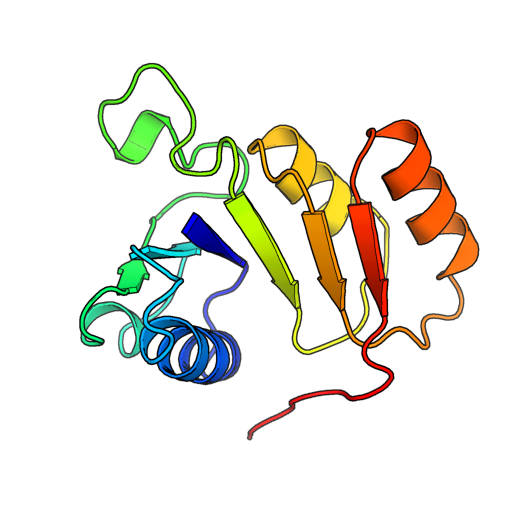.771 4.700 1.00 95.75 103 ASP A C 1
ATOM 719 O O . ASP A 1 103 ? -8.107 13.606 3.610 1.00 95.75 103 ASP A O 1
ATOM 723 N N . ILE A 1 104 ? -6.742 12.865 5.231 1.00 94.69 104 ILE A N 1
ATOM 724 C CA . ILE A 1 104 ? -6.399 11.593 4.595 1.00 94.69 104 ILE A CA 1
ATOM 725 C C . ILE A 1 104 ? -7.601 10.642 4.593 1.00 94.69 104 ILE A C 1
ATOM 727 O O . ILE A 1 104 ? -7.868 10.016 3.570 1.00 94.69 104 ILE A O 1
ATOM 731 N N . ILE A 1 105 ? -8.356 10.572 5.695 1.00 95.50 105 IL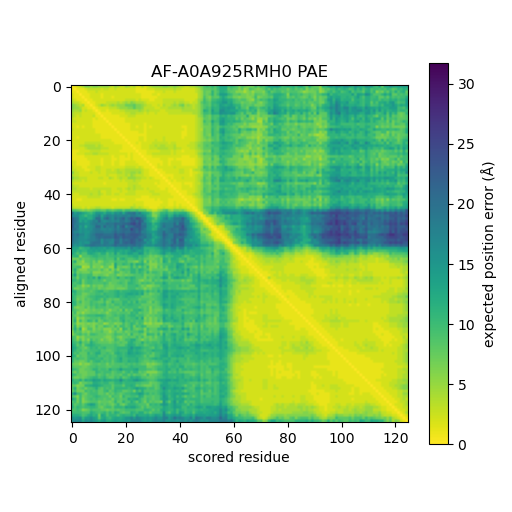E A N 1
ATOM 732 C CA . ILE A 1 105 ? -9.598 9.789 5.785 1.00 95.50 105 ILE A CA 1
ATOM 733 C C . ILE A 1 105 ? -10.623 10.322 4.783 1.00 95.50 105 ILE A C 1
ATOM 735 O O . ILE A 1 105 ? -11.144 9.552 3.985 1.00 95.50 105 ILE A O 1
ATOM 739 N N . LYS A 1 106 ? -10.842 11.644 4.738 1.00 97.44 106 LYS A N 1
ATOM 740 C CA . LYS A 1 106 ? -11.763 12.261 3.765 1.00 97.44 106 LYS A CA 1
ATOM 741 C C . LYS A 1 106 ? -11.377 11.947 2.320 1.00 97.44 106 LYS A C 1
ATOM 743 O O . LYS A 1 106 ? -12.251 11.723 1.487 1.00 97.44 106 LYS A O 1
ATOM 748 N N . ALA A 1 107 ? -10.081 11.943 2.012 1.00 95.62 107 ALA A N 1
ATOM 749 C CA . ALA A 1 107 ? -9.596 11.583 0.685 1.00 95.62 107 ALA A CA 1
ATOM 750 C C . ALA A 1 107 ? -9.816 10.097 0.363 1.00 95.62 107 ALA A C 1
ATOM 752 O O . ALA A 1 107 ? -10.164 9.775 -0.770 1.00 95.62 107 ALA A O 1
ATOM 753 N N . ALA A 1 108 ? -9.650 9.208 1.346 1.00 93.31 108 ALA A N 1
ATOM 754 C CA . ALA A 1 108 ? -9.938 7.784 1.199 1.00 93.31 108 ALA A CA 1
ATOM 755 C C . ALA A 1 108 ? -11.430 7.527 0.960 1.00 93.31 108 ALA A C 1
ATOM 757 O O . ALA A 1 108 ? -11.780 6.855 -0.007 1.00 93.31 108 ALA A O 1
ATOM 758 N N . ASP A 1 109 ? -12.300 8.142 1.765 1.00 95.69 109 ASP A N 1
ATOM 759 C CA . ASP A 1 109 ? -13.754 8.059 1.605 1.00 95.69 109 ASP A CA 1
ATOM 760 C C . ASP A 1 109 ? -14.191 8.600 0.235 1.00 95.69 109 ASP A C 1
ATOM 762 O O . ASP A 1 109 ? -14.975 7.972 -0.473 1.00 95.69 109 ASP A O 1
ATOM 766 N N . GLY A 1 110 ? -13.639 9.747 -0.181 1.00 95.50 110 GLY A N 1
ATOM 767 C CA . GLY A 1 110 ? -13.912 10.342 -1.491 1.00 95.50 110 GLY A CA 1
ATOM 768 C C . GLY A 1 110 ? -13.435 9.497 -2.679 1.00 95.50 110 GLY A C 1
ATOM 769 O O . GLY A 1 110 ? -13.932 9.682 -3.788 1.00 95.50 110 GLY A O 1
ATOM 770 N N . ALA A 1 111 ? -12.500 8.574 -2.451 1.00 90.69 111 ALA A N 1
ATOM 771 C CA . ALA A 1 111 ? -11.979 7.639 -3.442 1.00 90.69 111 ALA A CA 1
ATOM 772 C C . ALA A 1 111 ? -12.589 6.225 -3.333 1.00 90.69 111 ALA A C 1
ATOM 774 O O . ALA A 1 111 ? -12.120 5.329 -4.030 1.00 90.69 111 ALA A O 1
ATOM 775 N N . ASP A 1 112 ? -13.597 6.019 -2.471 1.00 92.44 112 ASP A N 1
ATOM 776 C CA . ASP A 1 112 ? -14.182 4.703 -2.149 1.00 92.44 112 ASP A CA 1
ATOM 777 C C . ASP A 1 112 ? -13.119 3.659 -1.743 1.00 92.44 112 ASP A C 1
ATOM 779 O O . ASP A 1 112 ? -13.142 2.490 -2.134 1.00 92.44 112 ASP A O 1
ATOM 783 N N . LEU A 1 113 ? -12.123 4.106 -0.971 1.00 89.62 113 LEU A N 1
ATOM 784 C CA . LEU A 1 113 ? -10.960 3.316 -0.591 1.00 89.62 113 LEU A CA 1
ATOM 785 C C . LEU A 1 113 ? -11.048 2.898 0.877 1.00 89.62 113 LEU A C 1
ATOM 787 O O . LEU A 1 113 ? -10.974 3.731 1.781 1.00 89.62 113 LEU A O 1
ATOM 791 N N . ALA A 1 114 ? -11.127 1.593 1.142 1.00 90.62 114 ALA A N 1
ATOM 792 C CA . ALA A 1 114 ? -11.176 1.106 2.518 1.00 90.62 114 ALA A CA 1
ATOM 793 C C . ALA A 1 114 ? -9.849 1.389 3.250 1.00 90.62 114 ALA A C 1
ATOM 795 O O . ALA A 1 114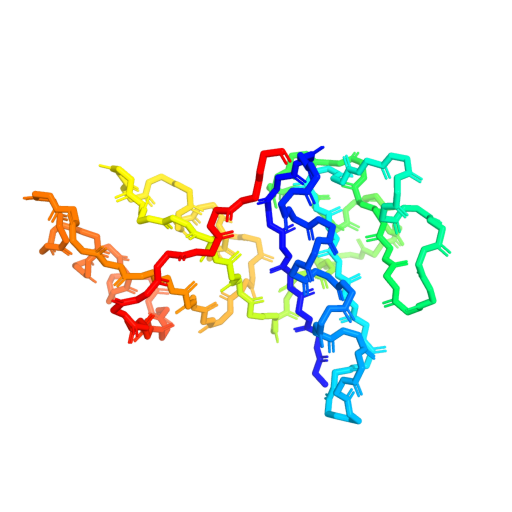 ? -8.793 0.921 2.826 1.00 90.62 114 ALA A O 1
ATOM 796 N N . MET A 1 115 ? -9.886 2.113 4.371 1.00 91.31 115 MET A N 1
ATOM 797 C CA . MET A 1 115 ? -8.693 2.449 5.157 1.00 91.31 115 MET A CA 1
ATOM 798 C C . MET A 1 115 ? -8.669 1.743 6.517 1.00 91.31 115 MET A C 1
ATOM 800 O O . MET A 1 115 ? -9.664 1.717 7.239 1.00 91.31 115 MET A O 1
ATOM 804 N N . VAL A 1 116 ? -7.499 1.221 6.899 1.00 90.81 116 VAL A N 1
ATOM 805 C CA . VAL A 1 116 ? -7.243 0.624 8.218 1.00 90.81 116 VAL A CA 1
ATOM 806 C C . VAL A 1 116 ? -6.034 1.276 8.887 1.00 90.81 116 VAL A C 1
ATOM 808 O O . VAL A 1 116 ? -4.955 1.362 8.297 1.00 90.81 116 VAL A O 1
ATOM 811 N N . PHE A 1 117 ? -6.202 1.659 10.155 1.00 90.31 117 PHE A N 1
ATOM 812 C CA . PHE A 1 117 ? -5.118 2.119 11.020 1.00 90.31 117 PHE A CA 1
ATOM 813 C C . PHE A 1 117 ? -4.554 0.978 11.876 1.00 90.31 117 PHE A C 1
ATOM 815 O O . PHE A 1 117 ? -5.313 0.268 12.534 1.00 90.31 117 PHE A O 1
ATOM 822 N N . THR A 1 118 ? -3.229 0.807 11.905 1.00 88.88 118 THR A N 1
ATOM 823 C CA . THR A 1 118 ? -2.568 -0.223 12.734 1.00 88.88 118 THR A CA 1
ATOM 824 C C . THR A 1 118 ? -2.139 0.284 14.108 1.00 88.88 118 THR A C 1
ATOM 826 O O . THR A 1 118 ? -1.934 -0.523 15.012 1.00 88.88 118 THR A O 1
ATOM 829 N N . GLY A 1 119 ? -1.943 1.599 14.273 1.00 88.38 119 GLY A N 1
ATOM 830 C CA . GLY A 1 119 ? -1.363 2.190 15.483 1.00 88.38 119 GLY A CA 1
ATOM 831 C C . GLY A 1 119 ? 0.117 1.851 15.710 1.00 88.38 119 GLY A C 1
ATOM 832 O O . GLY A 1 119 ? 0.665 2.184 16.759 1.00 88.38 119 GLY A O 1
ATOM 833 N N . MET A 1 120 ? 0.783 1.189 14.757 1.00 84.81 120 MET A N 1
ATOM 834 C CA . MET A 1 120 ? 2.160 0.713 14.903 1.00 84.81 120 MET A CA 1
ATOM 835 C C . MET A 1 120 ? 2.976 0.9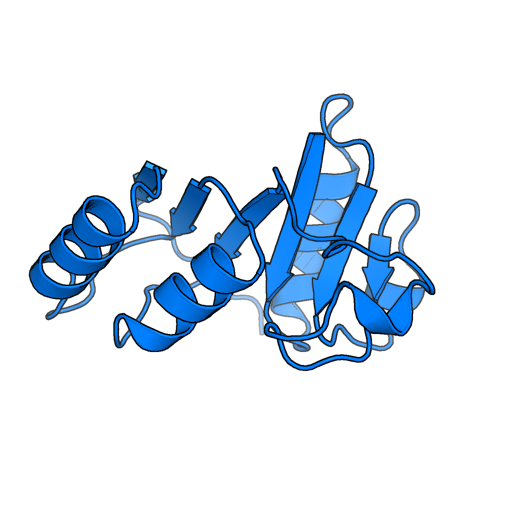89 13.645 1.00 84.81 120 MET A C 1
ATOM 837 O O . MET A 1 120 ? 2.617 0.551 12.555 1.00 84.81 120 MET A O 1
ATOM 841 N N . ARG A 1 121 ? 4.106 1.687 13.808 1.00 83.38 121 ARG A N 1
ATOM 842 C CA . ARG A 1 121 ? 5.085 1.895 12.732 1.00 83.38 121 ARG A CA 1
ATOM 843 C C . ARG A 1 121 ? 6.073 0.738 12.691 1.00 83.38 121 ARG A C 1
ATOM 845 O O . ARG A 1 121 ? 6.533 0.280 13.736 1.00 83.38 121 ARG A O 1
ATOM 852 N N . HIS A 1 122 ? 6.446 0.315 11.490 1.00 76.69 122 HIS A N 1
ATOM 853 C CA . HIS A 1 122 ? 7.373 -0.799 11.272 1.00 76.69 122 HIS A CA 1
ATOM 854 C C . HIS A 1 122 ? 8.708 -0.319 10.694 1.00 76.69 122 HIS A C 1
ATOM 856 O O . HIS A 1 122 ? 9.170 -0.802 9.662 1.00 76.69 122 HIS A O 1
ATOM 862 N N . PHE A 1 123 ? 9.346 0.640 11.371 1.00 68.00 123 PHE A N 1
ATOM 863 C CA . PHE A 1 123 ? 10.663 1.121 10.959 1.00 68.00 123 PHE A CA 1
ATOM 864 C C . PHE A 1 123 ? 11.752 0.062 11.169 1.00 68.00 123 PHE A C 1
ATOM 866 O O . PHE A 1 123 ? 11.783 -0.639 12.181 1.00 68.00 123 PHE A O 1
ATOM 873 N N . ARG A 1 124 ? 12.683 -0.010 10.217 1.00 63.38 124 ARG A N 1
ATOM 874 C CA . ARG A 1 124 ? 13.909 -0.808 10.290 1.00 63.38 124 ARG A CA 1
ATOM 875 C C . ARG A 1 124 ? 15.051 0.007 9.679 1.00 63.38 124 ARG A C 1
ATOM 877 O O . ARG A 1 124 ? 14.866 0.565 8.596 1.00 63.38 124 ARG A O 1
ATOM 884 N N . HIS A 1 125 ? 16.168 0.105 10.400 1.00 66.56 125 HIS A N 1
ATOM 885 C CA . HIS A 1 125 ? 17.384 0.823 9.999 1.00 66.56 125 HIS A CA 1
ATOM 886 C C . HIS A 1 125 ? 18.448 -0.151 9.500 1.00 66.56 125 HIS A C 1
ATOM 888 O O . HIS A 1 125 ? 18.512 -1.272 10.060 1.00 66.56 125 HIS A O 1
#

Radius of gyration: 13.58 Å; Cα contacts (8 Å, |Δi|>4): 284; chains: 1; bounding box: 32×34×37 Å

Secondary structure (DSSP, 8-state):
-EEEEEE-SHHHHHHHHHHHT-TT-SEEEEEE--TTGGGSTTEEE--S-GGGTTGGGT-SS-TTTTEEEE-SS--SSSHHHHHHHHTTEEEEEE----TTHHHHHHHHHHTT-EEEE-S------

Sequence (125 aa):
MKVLIVGGGGREHALAWKCAQSPRVSEVLVAPGNGGTATEPRVRNVDVAAEDAAAALGKTDPATIGSVCASDAFFPFPDGLLQAAQAGATAVIQPGGSVRDEDIIKAADGADLAMVFTGMRHFRH

Solvent-accessible surface area (backbone atoms only — not com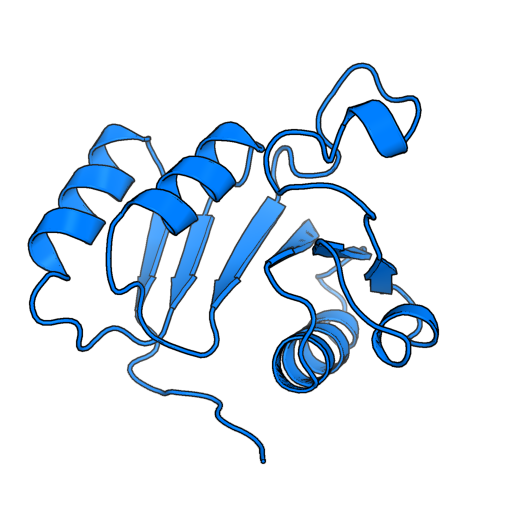parable to full-atom values): 6649 Å² total; per-residue (Å²): 77,45,35,37,34,73,40,49,53,77,46,51,33,55,52,44,59,58,49,42,70,37,92,66,38,71,34,27,38,23,31,43,28,40,80,65,30,60,72,39,78,54,38,40,54,36,91,32,64,64,76,45,46,12,61,84,67,79,39,100,54,43,72,34,52,74,12,36,36,51,45,52,50,48,65,85,56,46,62,71,57,51,39,42,42,74,19,29,24,48,29,40,37,28,12,57,90,37,99,46,47,71,61,35,50,54,49,28,61,75,61,72,31,48,77,45,72,68,76,54,68,60,84,72,135

pLDDT: mean 80.73, std 13.04, range [44.44, 97.44]

Mean predicted aligned error: 7.74 Å

Nearest PDB structures (foldseek):
  4a1o-assembly1_A  TM=7.758E-01  e=8.601E-06  Mycobacterium tuberculosis H37Rv
  1gso-assembly1_A  TM=6.491E-01  e=1.297E-06  Escherichia coli
  4a1o-assembly1_B  TM=7.761E-01  e=2.645E-05  Mycobacterium tuberculosis H37Rv
  1zcz-assembly1_A  TM=7.784E-01  e=1.469E-04  Thermotoga maritima
  5vev-ass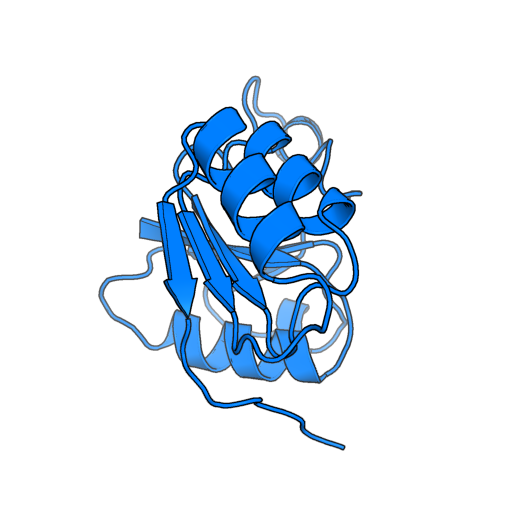embly2_B  TM=6.500E-01  e=1.301E-05  Neisseria gonorrhoeae NCCP11945